Protein AF-A0A542ZCB8-F1 (afdb_monomer_lite)

Organism: NCBI:txid1753

pLDDT: mean 71.65, std 9.13, range [37.62, 85.12]

Radius of gyration: 12.99 Å; chains: 1; bounding box: 28×23×35 Å

Sequence (65 aa):
MDVFLVIEDFCTKSPTAEASRILRYWAGAVAQMDLTSETGHPLMNAAYDTQVGRLRLVHTGNAEE

Foldseek 3Di:
DDKDKDWFQADDPDSVVVVVVVCVVCVVVVVVDDLVDKDKDFDADPVNPDTRTIIIIDDPDPPDD

Structure (mmCIF, N/CA/C/O backbone):
data_AF-A0A542ZCB8-F1
#
_entry.id   AF-A0A542ZCB8-F1
#
loop_
_atom_site.group_PDB
_atom_site.id
_atom_site.type_symbol
_atom_site.label_atom_id
_atom_site.label_alt_id
_atom_site.label_comp_id
_atom_site.label_asym_id
_atom_site.label_entity_id
_atom_site.label_seq_id
_atom_site.pdbx_PDB_ins_code
_atom_site.Cartn_x
_atom_site.Cartn_y
_atom_site.Cartn_z
_atom_site.occupancy
_atom_site.B_iso_or_equiv
_atom_site.auth_seq_id
_atom_site.auth_comp_id
_atom_site.auth_asym_id
_atom_site.auth_atom_id
_atom_site.pdbx_PDB_model_num
ATOM 1 N N . MET A 1 1 ? -15.270 7.895 12.126 1.00 61.94 1 MET A N 1
ATOM 2 C CA . MET A 1 1 ? -13.867 7.453 12.195 1.00 61.94 1 MET A CA 1
ATOM 3 C C . MET A 1 1 ? -13.358 7.472 10.780 1.00 61.94 1 MET A C 1
ATOM 5 O O . MET A 1 1 ? -13.829 6.677 9.974 1.00 61.94 1 MET A O 1
ATOM 9 N N . ASP A 1 2 ? -12.487 8.424 10.482 1.00 73.94 2 ASP A N 1
ATOM 10 C CA . ASP A 1 2 ? -11.893 8.547 9.159 1.00 73.94 2 ASP A CA 1
ATOM 11 C C . ASP A 1 2 ? -10.590 7.742 9.125 1.00 73.94 2 ASP A C 1
ATOM 13 O O . ASP A 1 2 ? -9.822 7.723 10.093 1.00 73.94 2 ASP A O 1
ATOM 17 N N . VAL A 1 3 ? -10.382 7.021 8.025 1.00 69.88 3 VAL A N 1
ATOM 18 C CA . VAL A 1 3 ? -9.181 6.216 7.789 1.00 69.88 3 VAL A CA 1
ATOM 19 C C . VAL A 1 3 ? -8.365 6.917 6.723 1.00 69.88 3 VAL A C 1
ATOM 21 O O . VAL A 1 3 ? -8.856 7.161 5.618 1.00 69.88 3 VAL A O 1
ATOM 24 N N . PHE A 1 4 ? -7.113 7.220 7.047 1.00 73.75 4 PHE A N 1
ATOM 25 C CA . PHE A 1 4 ? -6.193 7.848 6.114 1.00 73.75 4 PHE A CA 1
ATOM 26 C C . PHE A 1 4 ? -5.095 6.877 5.704 1.00 73.75 4 PHE A C 1
ATOM 28 O O . PHE A 1 4 ? -4.585 6.087 6.499 1.00 73.75 4 PHE A O 1
ATOM 35 N N . LEU A 1 5 ? -4.718 6.982 4.435 1.00 73.62 5 LEU A N 1
ATOM 36 C CA . LEU A 1 5 ? -3.560 6.314 3.871 1.00 73.62 5 LEU A CA 1
ATOM 37 C C . LEU A 1 5 ? -2.400 7.309 3.850 1.00 73.62 5 LEU A C 1
ATOM 39 O O . LEU A 1 5 ? -2.461 8.311 3.133 1.00 73.62 5 LEU A O 1
ATOM 43 N N . VAL A 1 6 ? -1.348 7.037 4.615 1.00 77.06 6 VAL A N 1
ATOM 44 C CA . VAL A 1 6 ? -0.159 7.895 4.681 1.00 77.06 6 VAL A CA 1
ATOM 45 C C . VAL A 1 6 ? 1.004 7.192 3.993 1.00 77.06 6 VAL A C 1
ATOM 47 O O . VAL A 1 6 ? 1.263 6.015 4.243 1.00 77.06 6 VAL A O 1
ATOM 50 N N . ILE A 1 7 ? 1.693 7.913 3.107 1.00 74.12 7 ILE A N 1
ATOM 51 C CA . ILE A 1 7 ? 2.908 7.443 2.437 1.00 74.12 7 ILE A CA 1
ATOM 52 C C . ILE A 1 7 ? 4.096 8.164 3.078 1.00 74.12 7 ILE A C 1
ATOM 54 O O . ILE A 1 7 ? 4.233 9.379 2.942 1.00 74.12 7 ILE A O 1
ATOM 58 N N . GLU A 1 8 ? 4.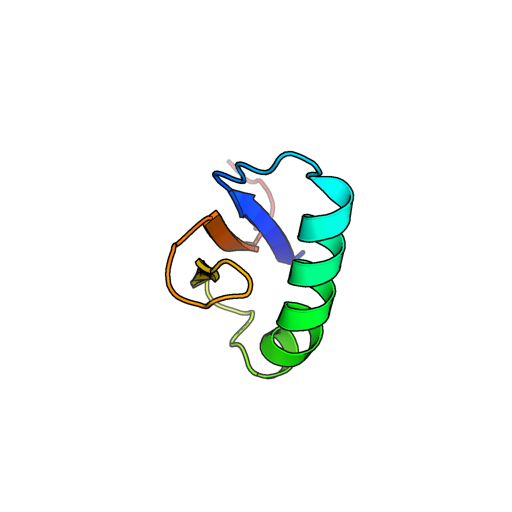940 7.408 3.772 1.00 73.81 8 GLU A N 1
ATOM 59 C CA . GLU A 1 8 ? 6.117 7.887 4.500 1.00 73.81 8 GLU A CA 1
ATOM 60 C C . GLU A 1 8 ? 7.405 7.523 3.739 1.00 73.81 8 GLU A C 1
ATOM 62 O O . GLU A 1 8 ? 7.456 6.529 3.002 1.00 73.81 8 GLU A O 1
ATOM 67 N N . ASP A 1 9 ? 8.4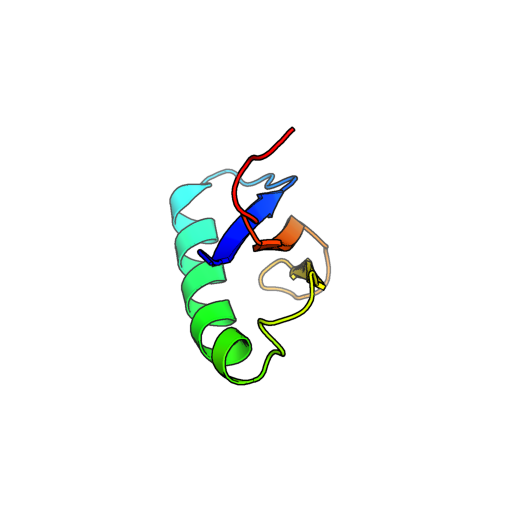47 8.342 3.919 1.00 67.38 9 ASP A N 1
ATOM 68 C CA . ASP A 1 9 ? 9.810 8.121 3.403 1.00 67.38 9 ASP A CA 1
ATOM 69 C C . ASP A 1 9 ? 9.903 7.903 1.886 1.00 67.38 9 ASP A C 1
ATOM 71 O O . ASP A 1 9 ? 10.741 7.158 1.375 1.00 67.38 9 ASP A O 1
ATOM 75 N N . PHE A 1 10 ? 9.022 8.573 1.143 1.00 66.25 10 PHE A N 1
ATOM 76 C CA . PHE A 1 10 ? 8.889 8.373 -0.288 1.00 66.25 10 PHE A CA 1
ATOM 77 C C . PHE A 1 10 ? 9.968 9.100 -1.097 1.00 66.25 10 PHE A C 1
ATOM 79 O O . PHE A 1 10 ? 9.871 10.299 -1.360 1.00 66.25 10 PHE A O 1
ATOM 86 N N . CYS A 1 11 ? 10.991 8.366 -1.532 1.00 57.72 11 CYS A N 1
ATOM 87 C CA . CYS A 1 11 ? 12.164 8.944 -2.189 1.00 57.72 11 CYS A CA 1
ATOM 88 C C . CYS A 1 11 ? 12.197 8.590 -3.688 1.00 57.72 11 CYS A C 1
ATOM 90 O O . CYS A 1 11 ? 12.832 7.618 -4.100 1.00 57.72 11 CYS A O 1
ATOM 92 N N . THR A 1 12 ? 11.489 9.354 -4.535 1.00 64.44 12 THR A N 1
ATOM 93 C CA . THR A 1 12 ? 11.493 9.136 -5.999 1.00 64.44 12 THR A CA 1
ATOM 94 C C . THR A 1 12 ? 11.604 10.437 -6.801 1.00 64.44 12 THR A C 1
ATOM 96 O O . THR A 1 12 ? 11.173 11.500 -6.363 1.00 64.44 12 THR A O 1
ATOM 99 N N . LYS A 1 13 ? 12.168 10.353 -8.020 1.00 62.72 13 LYS A N 1
ATOM 100 C CA . LYS A 1 13 ? 12.319 11.495 -8.950 1.00 62.72 13 LYS A CA 1
ATOM 101 C C . LYS A 1 13 ? 10.984 12.035 -9.486 1.00 62.72 13 LYS A C 1
ATOM 103 O O . LYS A 1 13 ? 10.953 13.140 -10.017 1.00 62.72 13 LYS A O 1
ATOM 108 N N . SER A 1 14 ? 9.898 11.264 -9.377 1.00 72.75 14 SER A N 1
ATOM 109 C CA . SER A 1 14 ? 8.544 11.687 -9.752 1.00 72.75 14 SER A CA 1
ATOM 110 C C . SER A 1 14 ? 7.537 11.219 -8.696 1.00 72.75 14 SER A C 1
ATOM 112 O O . SER A 1 14 ? 6.871 10.193 -8.877 1.00 72.75 14 SER A O 1
ATOM 114 N N . PRO A 1 15 ? 7.418 11.969 -7.584 1.00 67.88 15 PRO A N 1
ATOM 115 C CA . PRO A 1 15 ? 6.579 11.585 -6.456 1.00 67.88 15 PRO A CA 1
ATOM 116 C C . PRO A 1 15 ? 5.129 11.286 -6.855 1.00 67.88 15 PRO A C 1
ATOM 118 O O . PRO A 1 15 ? 4.554 10.293 -6.424 1.00 67.88 15 PRO A O 1
ATOM 121 N N . THR A 1 16 ? 4.545 12.095 -7.744 1.00 71.69 16 THR A N 1
ATOM 122 C CA . THR A 1 16 ? 3.145 11.959 -8.175 1.00 71.69 16 THR A CA 1
ATOM 123 C C . THR A 1 16 ? 2.891 10.718 -9.031 1.00 71.69 16 THR A C 1
ATOM 125 O O . THR A 1 16 ? 1.871 10.047 -8.844 1.00 71.69 16 THR A O 1
ATOM 128 N N . ALA A 1 17 ? 3.791 10.398 -9.968 1.00 68.00 17 ALA A N 1
ATOM 129 C CA . ALA A 1 17 ? 3.628 9.242 -10.850 1.00 68.00 17 ALA A CA 1
ATOM 130 C C . ALA A 1 17 ? 3.674 7.940 -10.045 1.00 68.00 17 ALA A C 1
ATOM 132 O O . ALA A 1 17 ? 2.811 7.072 -10.208 1.00 68.00 17 ALA A O 1
ATOM 133 N N . GLU A 1 18 ? 4.617 7.854 -9.109 1.00 68.56 18 GLU A N 1
ATOM 134 C CA . GLU A 1 18 ? 4.768 6.655 -8.303 1.00 68.56 18 GLU A CA 1
ATOM 135 C C . GLU A 1 18 ? 3.777 6.566 -7.147 1.00 68.56 18 GLU A C 1
ATOM 137 O O . GLU A 1 18 ? 3.264 5.474 -6.908 1.00 68.56 18 GLU A O 1
ATOM 142 N N . ALA A 1 19 ? 3.375 7.679 -6.524 1.00 69.06 19 ALA A N 1
ATOM 143 C CA . ALA A 1 19 ? 2.238 7.678 -5.602 1.00 69.06 19 ALA A CA 1
ATOM 144 C C . ALA A 1 19 ? 0.965 7.169 -6.302 1.00 69.06 19 ALA A C 1
ATOM 146 O O . ALA A 1 19 ? 0.275 6.299 -5.779 1.00 69.06 19 ALA A O 1
ATOM 147 N N . SER A 1 20 ? 0.692 7.613 -7.534 1.00 71.81 20 SER A N 1
ATOM 148 C CA . SER A 1 20 ? -0.463 7.141 -8.317 1.00 71.81 20 SER A CA 1
ATOM 149 C C . SER A 1 20 ? -0.375 5.653 -8.681 1.00 71.81 20 SER A C 1
ATOM 151 O O . SER A 1 20 ? -1.397 4.972 -8.802 1.00 71.81 20 SER A O 1
ATOM 153 N N . ARG A 1 21 ? 0.831 5.119 -8.906 1.00 73.19 21 ARG A N 1
ATOM 154 C CA . ARG A 1 21 ? 1.049 3.680 -9.132 1.00 73.19 21 ARG A CA 1
ATOM 155 C C . ARG A 1 21 ? 0.817 2.883 -7.850 1.00 73.19 21 ARG A C 1
ATOM 157 O O . ARG A 1 21 ? 0.082 1.900 -7.883 1.00 73.19 21 ARG A O 1
ATOM 164 N N . ILE A 1 22 ? 1.399 3.334 -6.740 1.00 71.56 22 ILE A N 1
ATOM 165 C CA . ILE A 1 22 ? 1.247 2.738 -5.409 1.00 71.56 22 ILE A CA 1
ATOM 166 C C . ILE A 1 22 ? -0.228 2.703 -5.020 1.00 71.56 22 ILE A C 1
ATOM 168 O O . ILE A 1 22 ? -0.721 1.638 -4.678 1.00 71.56 22 ILE A O 1
ATOM 172 N N . LEU A 1 23 ? -0.959 3.809 -5.169 1.00 72.25 23 LEU A N 1
ATOM 173 C CA . LEU A 1 23 ? -2.391 3.875 -4.871 1.00 72.25 23 LEU A CA 1
ATOM 174 C C . LEU A 1 23 ? -3.208 2.870 -5.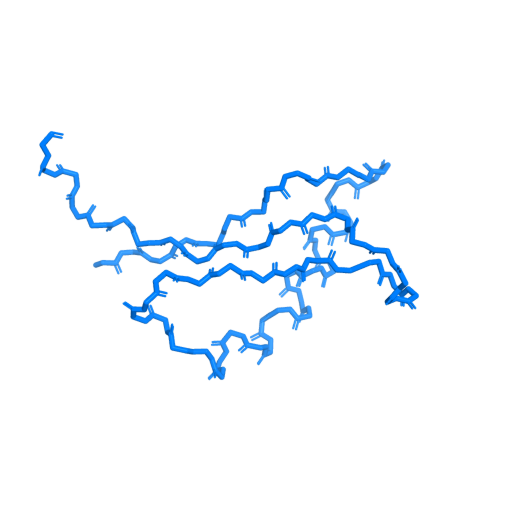689 1.00 72.25 23 LEU A C 1
ATOM 176 O O . LEU A 1 23 ? -4.088 2.220 -5.140 1.00 72.25 23 LEU A O 1
ATOM 180 N N . ARG A 1 24 ? -2.909 2.689 -6.982 1.00 72.31 24 ARG A N 1
ATOM 181 C CA . ARG A 1 24 ? -3.604 1.698 -7.826 1.00 72.31 24 ARG A CA 1
ATOM 182 C C . ARG A 1 24 ? -3.286 0.258 -7.437 1.00 72.31 24 ARG A C 1
ATOM 184 O O . ARG A 1 24 ? -4.183 -0.576 -7.442 1.00 72.31 24 ARG A O 1
ATOM 191 N N . TYR A 1 25 ? -2.032 -0.023 -7.094 1.00 68.88 25 TYR A N 1
ATOM 192 C CA . TYR A 1 25 ? -1.616 -1.332 -6.591 1.00 68.88 25 TYR A CA 1
ATOM 193 C C . TYR A 1 25 ? -2.276 -1.642 -5.239 1.00 68.88 25 TYR A C 1
ATOM 195 O O . TYR A 1 25 ? -2.824 -2.723 -5.038 1.00 68.88 25 TYR A O 1
ATOM 203 N N . TRP A 1 26 ? -2.296 -0.660 -4.337 1.00 70.38 26 TRP A N 1
ATOM 204 C CA . TRP A 1 26 ? -2.861 -0.802 -3.000 1.00 70.38 26 TRP A CA 1
ATOM 205 C C . TRP A 1 26 ? -4.381 -0.769 -2.969 1.00 70.38 26 TRP A C 1
ATOM 207 O O . TRP A 1 26 ? -4.948 -1.434 -2.117 1.00 70.38 26 TRP A O 1
ATOM 217 N N . ALA A 1 27 ? -5.065 -0.094 -3.894 1.00 69.69 27 ALA A N 1
ATOM 218 C CA . ALA A 1 27 ? -6.529 -0.081 -3.934 1.00 69.69 27 ALA A CA 1
ATOM 219 C C . ALA A 1 27 ? -7.131 -1.498 -3.984 1.00 69.69 27 ALA A C 1
ATOM 221 O O . ALA A 1 27 ? -8.165 -1.746 -3.370 1.00 69.69 27 ALA A O 1
ATOM 222 N N . GLY A 1 28 ? -6.462 -2.443 -4.657 1.00 69.81 28 GLY A N 1
ATOM 223 C CA . GLY A 1 28 ? -6.857 -3.854 -4.646 1.00 69.81 28 GLY A CA 1
ATOM 224 C C . GLY A 1 28 ? -6.537 -4.577 -3.332 1.00 69.81 28 GLY A C 1
ATOM 225 O O . GLY A 1 28 ? -7.312 -5.422 -2.895 1.00 69.81 28 GLY A O 1
ATOM 226 N N . ALA A 1 29 ? -5.424 -4.227 -2.683 1.00 69.25 29 ALA A N 1
ATOM 227 C CA . ALA A 1 29 ? -5.004 -4.816 -1.411 1.00 69.25 29 ALA A CA 1
ATOM 228 C C . ALA A 1 29 ? -5.840 -4.310 -0.224 1.00 69.25 29 ALA A C 1
ATOM 230 O O . ALA A 1 29 ? -6.178 -5.094 0.654 1.00 69.25 29 ALA A O 1
ATOM 231 N N . VAL A 1 30 ? -6.236 -3.032 -0.230 1.00 69.81 30 VAL A N 1
ATOM 232 C CA . VAL A 1 30 ? -7.028 -2.372 0.825 1.00 69.81 30 VAL A CA 1
ATOM 233 C C . VAL A 1 30 ? -8.333 -3.118 1.106 1.00 69.81 30 VAL A C 1
ATOM 235 O O . VAL A 1 30 ? -8.725 -3.238 2.261 1.00 69.81 30 VAL A O 1
ATOM 238 N N . ALA A 1 31 ? -8.973 -3.690 0.082 1.00 68.31 31 ALA A N 1
ATOM 239 C CA . ALA A 1 31 ? -10.203 -4.471 0.242 1.00 68.31 31 ALA A CA 1
ATOM 240 C C . ALA A 1 31 ? -10.019 -5.782 1.034 1.00 68.31 31 ALA A C 1
ATOM 242 O O . ALA A 1 31 ? -11.002 -6.387 1.454 1.00 68.31 31 ALA A O 1
ATOM 243 N N . GLN A 1 32 ? -8.778 -6.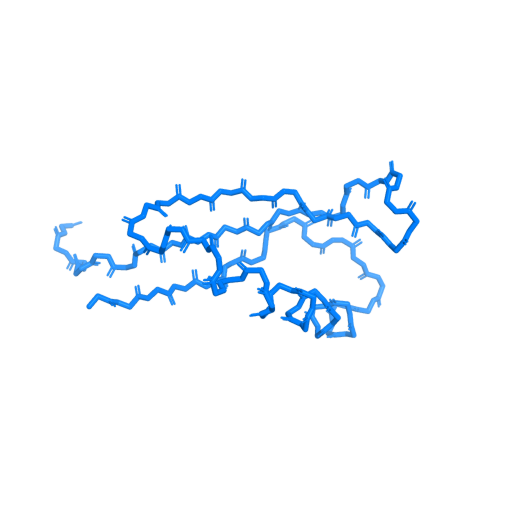237 1.216 1.00 71.12 32 GLN A N 1
ATOM 244 C CA . GLN A 1 32 ? -8.429 -7.474 1.920 1.00 71.12 32 GLN A CA 1
ATOM 245 C C . GLN A 1 32 ? -7.793 -7.216 3.291 1.00 71.12 32 GLN A C 1
ATOM 247 O O . GLN A 1 32 ? -7.400 -8.160 3.974 1.00 71.12 32 GLN A O 1
ATOM 252 N N . MET A 1 33 ? -7.659 -5.951 3.688 1.00 72.94 33 MET A N 1
ATOM 253 C CA . MET A 1 33 ? -7.019 -5.563 4.937 1.00 72.94 33 MET A CA 1
ATOM 254 C C . MET A 1 33 ? -8.049 -5.341 6.032 1.00 72.94 33 MET A C 1
ATOM 256 O O . MET A 1 33 ? -9.153 -4.858 5.786 1.00 72.94 33 MET A O 1
ATOM 260 N N . ASP A 1 34 ? -7.649 -5.636 7.263 1.00 76.12 34 ASP A N 1
ATOM 261 C CA . ASP A 1 34 ? -8.389 -5.179 8.426 1.00 76.12 34 ASP A CA 1
ATOM 262 C C . ASP A 1 34 ? -8.150 -3.676 8.620 1.00 76.12 34 ASP A C 1
ATOM 264 O O . ASP A 1 34 ? -7.119 -3.249 9.132 1.00 76.12 34 ASP A O 1
ATOM 268 N N . LEU A 1 35 ? -9.120 -2.872 8.186 1.00 75.62 35 LEU A N 1
ATOM 269 C CA . LEU A 1 35 ? -9.089 -1.416 8.314 1.00 75.62 35 LEU A CA 1
ATOM 270 C C . LEU A 1 35 ? -9.425 -0.932 9.729 1.00 75.62 35 LEU A C 1
ATOM 272 O O . LEU A 1 35 ? -9.590 0.270 9.911 1.00 75.62 35 LEU A O 1
ATOM 276 N N . THR A 1 36 ? -9.589 -1.818 10.715 1.00 77.19 36 THR A N 1
ATOM 277 C CA . THR A 1 36 ? -9.868 -1.442 12.112 1.00 77.19 36 THR A CA 1
ATOM 278 C C . THR A 1 36 ? -8.610 -1.351 12.973 1.00 77.19 36 THR A C 1
ATOM 280 O O . THR A 1 36 ? -8.668 -0.801 14.070 1.00 77.19 36 THR A O 1
ATOM 283 N N . SER A 1 37 ? -7.470 -1.827 12.468 1.00 74.06 37 SER A N 1
ATOM 284 C CA . SER A 1 37 ? -6.176 -1.760 13.146 1.00 74.06 37 SER A CA 1
ATOM 285 C C . SER A 1 37 ? -5.179 -0.904 12.365 1.00 74.06 37 SER A C 1
ATOM 287 O O . SER A 1 37 ? -5.203 -0.860 11.134 1.00 74.06 37 SER A O 1
ATOM 289 N N . GLU A 1 38 ? -4.312 -0.178 13.075 1.00 77.38 38 GLU A N 1
ATOM 290 C CA . GLU A 1 38 ? -3.192 0.494 12.419 1.00 77.38 38 GLU A CA 1
ATOM 291 C C . GLU A 1 38 ? -2.219 -0.557 11.890 1.00 77.38 38 GLU A C 1
ATOM 293 O O . GLU A 1 38 ? -1.672 -1.368 12.644 1.00 77.38 38 GLU A O 1
ATOM 298 N N . THR A 1 39 ? -1.967 -0.526 10.584 1.00 77.88 39 THR A N 1
ATOM 299 C CA . THR A 1 39 ? -1.007 -1.423 9.944 1.00 77.88 39 THR A CA 1
ATOM 300 C C . THR A 1 39 ? -0.041 -0.637 9.070 1.00 77.88 39 THR A C 1
ATOM 302 O O . THR A 1 39 ? -0.375 0.391 8.479 1.00 77.88 39 THR A O 1
ATOM 305 N N . GLY A 1 40 ? 1.202 -1.116 9.004 1.00 79.38 40 GLY A N 1
ATOM 306 C CA . GLY A 1 40 ? 2.254 -0.514 8.196 1.00 79.38 40 GLY A CA 1
ATOM 307 C C . GLY A 1 40 ? 2.856 -1.538 7.249 1.00 79.38 40 GLY A C 1
ATOM 308 O O . GLY A 1 40 ? 3.327 -2.580 7.698 1.00 79.38 40 GLY A O 1
ATOM 309 N N . HIS A 1 41 ? 2.904 -1.214 5.962 1.00 79.94 41 HIS A N 1
ATOM 310 C CA . HIS A 1 41 ? 3.373 -2.105 4.909 1.00 79.94 41 HIS A CA 1
ATOM 311 C C . HIS A 1 41 ? 4.527 -1.478 4.122 1.00 79.94 41 HIS A C 1
ATOM 313 O O . HIS A 1 41 ? 4.465 -0.291 3.786 1.00 79.94 41 HIS A O 1
ATOM 319 N N . PRO A 1 42 ? 5.591 -2.240 3.814 1.00 82.75 42 PRO A N 1
ATOM 320 C CA . PRO A 1 42 ? 6.692 -1.728 3.013 1.00 82.75 42 PRO A CA 1
ATOM 321 C C . PRO A 1 42 ? 6.230 -1.463 1.578 1.00 82.75 42 PRO A C 1
ATOM 323 O O . PRO A 1 42 ? 5.505 -2.258 0.976 1.00 82.75 42 PRO A O 1
ATOM 326 N N . LEU A 1 43 ? 6.674 -0.341 1.019 1.00 76.44 43 LEU A N 1
ATOM 327 C CA . LEU A 1 43 ? 6.511 -0.034 -0.395 1.00 76.44 43 LEU A CA 1
ATOM 328 C C . LEU A 1 43 ? 7.773 -0.448 -1.131 1.00 76.44 43 LEU A C 1
ATOM 330 O O . LEU A 1 43 ? 8.860 0.008 -0.790 1.00 76.44 43 LEU A O 1
ATOM 334 N N . MET A 1 44 ? 7.623 -1.287 -2.150 1.00 80.00 44 MET A N 1
ATOM 335 C CA . MET A 1 44 ? 8.736 -1.775 -2.961 1.00 80.00 44 MET A CA 1
ATOM 336 C C . MET A 1 44 ? 8.776 -1.061 -4.316 1.00 80.00 44 MET A C 1
ATOM 338 O O . MET A 1 44 ? 7.751 -0.600 -4.839 1.00 80.00 44 MET A O 1
ATOM 342 N N . ASN A 1 45 ? 9.965 -0.966 -4.906 1.00 75.56 45 ASN A N 1
ATOM 343 C CA . ASN A 1 45 ? 10.105 -0.556 -6.301 1.00 75.56 45 ASN A CA 1
ATOM 344 C C . ASN A 1 45 ? 9.464 -1.586 -7.259 1.00 75.56 45 ASN A C 1
ATOM 346 O O . ASN A 1 45 ? 9.032 -2.664 -6.857 1.00 75.56 45 ASN A O 1
ATOM 350 N N . ALA A 1 46 ? 9.400 -1.262 -8.554 1.00 71.06 46 ALA A N 1
ATOM 351 C CA . ALA A 1 46 ? 8.787 -2.141 -9.556 1.00 71.06 46 ALA A CA 1
ATOM 352 C C . ALA A 1 46 ? 9.495 -3.504 -9.718 1.00 71.06 46 ALA A C 1
ATOM 354 O O . ALA A 1 46 ? 8.863 -4.464 -10.148 1.00 71.06 46 ALA A O 1
ATOM 355 N N . ALA A 1 47 ? 10.783 -3.586 -9.370 1.00 80.88 47 ALA A N 1
ATOM 356 C CA . ALA A 1 47 ? 11.567 -4.821 -9.393 1.00 80.88 47 ALA A CA 1
ATOM 357 C C . ALA A 1 47 ? 11.390 -5.678 -8.124 1.00 80.88 47 ALA A C 1
ATOM 359 O O . ALA A 1 47 ? 11.902 -6.791 -8.074 1.00 80.88 47 ALA A O 1
ATOM 360 N N . TYR A 1 48 ? 10.663 -5.178 -7.117 1.00 75.31 48 TYR A N 1
ATOM 361 C CA . TYR A 1 48 ? 10.472 -5.811 -5.808 1.00 75.31 48 TYR A CA 1
ATOM 362 C C . TYR A 1 48 ? 11.773 -6.144 -5.056 1.00 75.31 48 TYR A C 1
ATOM 364 O O . TYR A 1 48 ? 11.767 -6.986 -4.161 1.00 75.31 48 TYR A O 1
ATOM 372 N N . ASP A 1 49 ? 12.878 -5.470 -5.373 1.00 84.00 49 ASP A N 1
ATOM 373 C CA . ASP A 1 49 ? 14.193 -5.735 -4.771 1.00 84.00 49 ASP A CA 1
ATOM 374 C C . ASP A 1 49 ? 14.586 -4.710 -3.695 1.00 84.00 49 ASP A C 1
ATOM 376 O O . ASP A 1 49 ? 15.410 -5.000 -2.831 1.00 84.00 49 ASP A O 1
ATOM 380 N N . THR A 1 50 ? 13.969 -3.526 -3.713 1.00 81.94 50 THR A N 1
ATOM 381 C CA . THR A 1 50 ? 14.342 -2.399 -2.856 1.00 81.94 50 THR A CA 1
ATOM 382 C C . THR A 1 50 ? 13.100 -1.756 -2.255 1.00 81.94 50 THR A C 1
ATOM 384 O O . THR A 1 50 ? 12.140 -1.447 -2.969 1.00 81.94 50 THR A O 1
ATOM 387 N N . GLN A 1 51 ? 13.137 -1.501 -0.946 1.00 85.12 51 GLN A N 1
ATOM 388 C CA . GLN A 1 51 ? 12.116 -0.715 -0.260 1.00 85.12 51 GLN A CA 1
ATOM 389 C C . GLN A 1 51 ? 12.301 0.778 -0.570 1.00 85.12 51 GLN A C 1
ATOM 391 O O . GLN A 1 51 ? 13.384 1.331 -0.396 1.00 85.12 51 GLN A O 1
ATOM 396 N N . VAL A 1 52 ? 11.233 1.431 -1.021 1.00 80.62 52 VAL A N 1
ATOM 397 C CA . VAL A 1 52 ? 11.205 2.847 -1.440 1.00 80.62 52 VAL A CA 1
ATOM 398 C C . VAL A 1 52 ? 10.332 3.730 -0.547 1.00 80.62 52 VAL A C 1
ATOM 400 O O . VAL A 1 52 ? 10.155 4.911 -0.836 1.00 80.62 52 VAL A O 1
ATOM 403 N N . GLY A 1 53 ? 9.752 3.152 0.504 1.00 79.94 53 GLY A N 1
ATOM 404 C CA . GLY A 1 53 ? 8.956 3.869 1.492 1.00 79.94 53 GLY A CA 1
ATOM 405 C C . GLY A 1 53 ? 8.130 2.924 2.354 1.00 79.94 53 GLY A C 1
ATOM 406 O O . GLY A 1 53 ? 8.319 1.698 2.341 1.00 79.94 53 GLY A O 1
ATOM 407 N N . ARG A 1 54 ? 7.182 3.497 3.087 1.00 81.06 54 ARG A N 1
ATOM 408 C CA . ARG A 1 54 ? 6.213 2.759 3.896 1.00 81.06 54 ARG A CA 1
ATOM 409 C C . ARG A 1 54 ? 4.824 3.352 3.709 1.00 81.06 54 ARG A C 1
ATOM 411 O O . ARG A 1 54 ? 4.662 4.562 3.599 1.00 81.06 54 ARG A O 1
ATOM 418 N N . LEU A 1 55 ? 3.827 2.484 3.662 1.00 78.62 55 LEU A N 1
ATOM 419 C CA . LEU A 1 55 ? 2.423 2.852 3.655 1.00 78.62 55 LEU A CA 1
ATOM 420 C C . LEU A 1 55 ? 1.832 2.506 5.012 1.00 78.62 55 LEU A C 1
ATOM 422 O O . LEU A 1 55 ? 2.003 1.380 5.480 1.00 78.62 55 LEU A O 1
ATOM 426 N N . ARG A 1 56 ? 1.160 3.464 5.641 1.00 81.19 56 ARG A N 1
ATOM 427 C CA . ARG A 1 56 ? 0.525 3.281 6.945 1.00 81.19 56 ARG A CA 1
ATOM 428 C C . ARG A 1 56 ? -0.958 3.608 6.857 1.00 81.19 56 ARG A C 1
ATOM 430 O O . ARG A 1 56 ? -1.336 4.631 6.284 1.00 81.19 56 ARG A O 1
ATOM 437 N N . LEU A 1 57 ? -1.777 2.724 7.416 1.00 78.69 57 LEU A N 1
ATOM 438 C CA . LEU A 1 57 ? -3.172 3.007 7.726 1.00 78.69 57 LEU A CA 1
ATOM 439 C C . LEU A 1 57 ? -3.218 3.644 9.106 1.00 78.69 57 LEU A C 1
ATOM 441 O O . LEU A 1 57 ? -2.703 3.072 10.067 1.00 78.69 57 LEU A O 1
ATOM 445 N N . VAL A 1 58 ? -3.805 4.832 9.174 1.00 78.56 58 VAL A N 1
ATOM 446 C CA . VAL A 1 58 ? -3.969 5.570 10.424 1.00 78.56 58 VAL A CA 1
ATOM 447 C C . VAL A 1 58 ? -5.433 5.889 10.639 1.00 78.56 58 VAL A C 1
ATOM 449 O O . VAL A 1 58 ? -6.152 6.272 9.708 1.00 78.56 58 VAL A O 1
ATOM 452 N N . HIS A 1 59 ? -5.860 5.749 11.885 1.00 77.44 59 HIS A N 1
ATOM 453 C CA . HIS A 1 59 ? -7.171 6.184 12.327 1.00 77.44 59 HIS A CA 1
ATOM 454 C C . HIS A 1 59 ? -7.022 7.567 12.917 1.00 77.44 59 HIS A C 1
ATOM 456 O O . HIS A 1 59 ? -6.342 7.746 13.925 1.00 77.44 59 HIS A O 1
ATOM 462 N N . THR A 1 60 ? -7.707 8.554 12.350 1.00 69.44 60 THR A N 1
ATOM 463 C CA . THR A 1 60 ? -8.014 9.727 13.162 1.00 69.44 60 THR A CA 1
ATOM 464 C C . THR A 1 60 ? -9.167 9.309 14.064 1.00 69.44 60 THR A C 1
ATOM 466 O O . THR A 1 60 ? -10.344 9.389 13.693 1.00 69.44 60 THR A O 1
ATOM 469 N N . GLY A 1 61 ? -8.82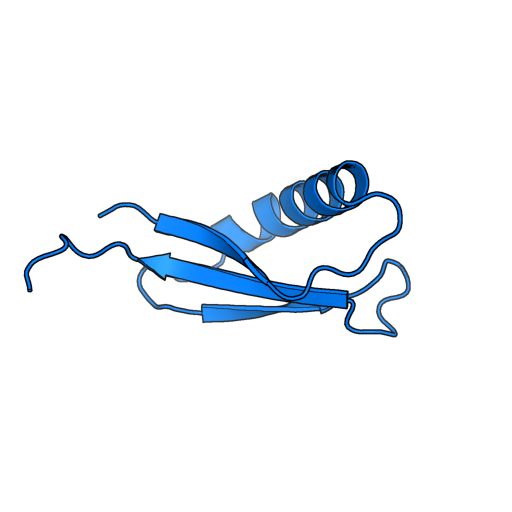7 8.790 15.246 1.00 58.28 61 GLY A N 1
ATOM 470 C CA . GLY A 1 61 ? -9.725 8.920 16.385 1.00 58.28 61 GLY A CA 1
ATOM 471 C C . GLY A 1 61 ? -10.061 10.403 16.536 1.00 58.28 61 GLY A C 1
ATOM 472 O O . GLY A 1 61 ? -9.229 11.246 16.192 1.00 58.28 61 GLY A O 1
ATOM 473 N N . ASN A 1 62 ? -11.280 10.729 16.972 1.00 47.78 62 ASN A N 1
ATOM 474 C CA . ASN A 1 62 ? -11.592 12.097 17.385 1.00 47.78 62 ASN A CA 1
ATOM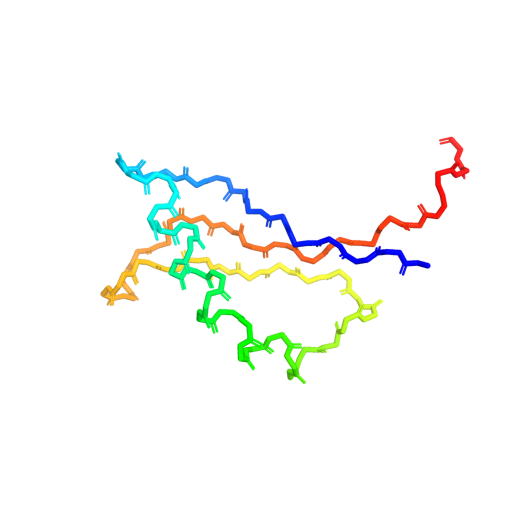 475 C C . ASN A 1 62 ? -10.404 12.625 18.192 1.00 47.78 62 ASN A C 1
ATOM 477 O O . ASN A 1 62 ? -9.992 11.979 19.153 1.00 47.78 62 ASN A O 1
ATOM 481 N N . ALA A 1 63 ? -9.821 13.736 17.746 1.00 44.28 63 ALA A N 1
ATOM 482 C CA . ALA A 1 63 ? -8.828 14.449 18.522 1.00 44.28 63 ALA A CA 1
ATOM 483 C C . ALA A 1 63 ? -9.527 14.972 19.784 1.00 44.28 63 ALA A C 1
ATOM 485 O O . ALA A 1 63 ? -10.080 16.066 19.787 1.00 44.28 63 ALA A O 1
ATOM 486 N N . GLU A 1 64 ? -9.560 14.149 20.822 1.00 47.16 64 GLU A N 1
ATOM 487 C CA . GLU A 1 64 ? -9.789 14.545 22.204 1.00 47.16 64 GLU A CA 1
ATOM 488 C C . GLU A 1 64 ? -8.603 14.017 23.015 1.00 47.16 64 GLU A C 1
ATOM 490 O O . GLU A 1 64 ? -8.637 12.900 23.523 1.00 47.16 64 GLU A O 1
ATOM 495 N N . GLU A 1 65 ? -7.499 14.769 22.978 1.00 37.62 65 GLU A N 1
ATOM 496 C CA . GLU A 1 65 ? -6.828 15.400 24.137 1.00 37.62 65 GLU A CA 1
ATOM 497 C C . GLU A 1 65 ? -5.574 16.170 23.694 1.00 37.62 65 GLU A C 1
ATOM 499 O O . GLU A 1 65 ? -4.709 15.589 22.997 1.00 37.62 65 GLU A O 1
#

Secondary structure (DSSP, 8-state):
-EEEEEEES---S-HHHHHHHHHHHHHHHHTTS-TTS--EEEEEPTTSSSEEEEEEEEEE-----